Protein AF-A0A819WIB2-F1 (afdb_monomer_lite)

Radius of gyration: 19.97 Å; chains: 1; bounding box: 50×48×49 Å

Organism: NCBI:txid433720

pLDDT: mean 74.72, std 15.32, range [33.28, 95.62]

Sequence (131 aa):
DIHSPNDLWHVLKESRDVGSVTSIDRFDLESFTAHMLNMDNNGQFRQKLLRAGYFMSNQQWDMFEAGSVDPCHRLLMLKFVHLLDDAGYSVEKMSGTKTSVHIGQFSTDHAIATSRMRSEHRSRFHGSNTL

InterPro domains:
  IPR014030 Beta-ketoacyl synthase-like, N-terminal domain [PF00109] (4-116)
  IPR016039 Thiolase-like [G3DSA:3.40.47.10] (1-131)
  IPR016039 Thiolase-like [SSF53901] (4-114)

Secondary structure (DSSP, 8-state):
---SHHHHHHHHHTT----EEPPTTT--HHHHHHHHHHH-TTS--------EE----------TTTTTS-HHHHHHHHHHHHHHHHTT--HHHHTTS-----------HHHHHHHHS-HHHHGGGS-----

Structure (mmCIF, N/CA/C/O backbone):
data_AF-A0A819WIB2-F1
#
_entry.id   AF-A0A819WIB2-F1
#
loop_
_atom_site.group_PDB
_atom_site.id
_atom_site.type_symbol
_atom_site.label_atom_id
_atom_site.label_alt_id
_atom_site.label_comp_id
_atom_site.label_asym_id
_atom_site.label_entity_id
_atom_site.label_seq_id
_atom_site.pdbx_PDB_ins_code
_atom_site.Cartn_x
_atom_site.Cartn_y
_atom_site.Cartn_z
_atom_site.occupancy
_atom_site.B_iso_or_equiv
_atom_site.auth_seq_id
_atom_site.auth_comp_id
_atom_site.auth_asym_id
_atom_site.auth_atom_id
_atom_site.pdbx_PDB_model_num
ATOM 1 N N . ASP A 1 1 ? -2.217 -14.260 -8.632 1.00 67.94 1 ASP A N 1
ATOM 2 C CA . ASP A 1 1 ? -2.695 -13.111 -7.847 1.00 67.94 1 ASP A CA 1
ATOM 3 C C . ASP A 1 1 ? -2.902 -13.468 -6.393 1.00 67.94 1 ASP A C 1
ATOM 5 O O . ASP A 1 1 ? -3.107 -14.633 -6.076 1.00 67.94 1 ASP A O 1
ATOM 9 N N . ILE A 1 2 ? -2.764 -12.466 -5.528 1.00 80.62 2 ILE A N 1
ATOM 10 C CA . ILE A 1 2 ? -2.889 -12.562 -4.071 1.00 80.62 2 ILE A CA 1
ATOM 11 C C . ILE A 1 2 ? -4.078 -11.684 -3.683 1.00 80.62 2 ILE A C 1
ATOM 13 O O . ILE A 1 2 ? -4.029 -10.470 -3.896 1.00 80.62 2 ILE A O 1
ATOM 17 N N . HIS A 1 3 ? -5.135 -12.273 -3.123 1.00 81.62 3 HIS A N 1
ATOM 18 C CA . HIS A 1 3 ? -6.353 -11.535 -2.769 1.00 81.62 3 HIS A CA 1
ATOM 19 C C . HIS A 1 3 ? -6.616 -11.497 -1.260 1.00 81.62 3 HIS A C 1
ATOM 21 O O . HIS A 1 3 ? -7.338 -10.617 -0.791 1.00 81.62 3 HIS A O 1
ATOM 27 N N . SER A 1 4 ? -5.978 -12.380 -0.491 1.00 84.56 4 SER A N 1
ATOM 28 C CA . SER A 1 4 ? -6.110 -12.468 0.963 1.00 84.56 4 SER A CA 1
ATOM 29 C C . SER A 1 4 ? -4.755 -12.611 1.680 1.00 84.56 4 SER A C 1
ATOM 31 O O . SER A 1 4 ? -3.755 -12.986 1.057 1.00 84.56 4 SER A O 1
ATOM 33 N N . PRO A 1 5 ? -4.697 -12.358 3.004 1.00 87.25 5 PRO A N 1
ATOM 34 C CA . PRO A 1 5 ? -3.513 -12.658 3.815 1.00 87.25 5 PRO A CA 1
ATOM 35 C C . PRO A 1 5 ? -3.100 -14.136 3.760 1.00 87.25 5 PRO A C 1
ATOM 37 O O . PRO A 1 5 ? -1.912 -14.447 3.819 1.00 87.25 5 PRO A O 1
ATOM 40 N N . ASN A 1 6 ? -4.064 -15.048 3.600 1.00 89.81 6 ASN A N 1
ATOM 41 C CA . ASN A 1 6 ? -3.777 -16.473 3.489 1.00 89.81 6 ASN A CA 1
ATOM 42 C C . ASN A 1 6 ? -3.092 -16.813 2.153 1.00 89.81 6 ASN A C 1
ATOM 44 O O . ASN A 1 6 ? -2.113 -17.555 2.137 1.00 89.81 6 ASN A O 1
ATOM 48 N N . ASP A 1 7 ? -3.527 -16.209 1.043 1.00 89.50 7 ASP A N 1
ATOM 49 C CA . ASP A 1 7 ? -2.855 -16.371 -0.257 1.00 89.50 7 ASP A CA 1
ATOM 50 C C . ASP A 1 7 ? -1.413 -15.858 -0.202 1.00 89.50 7 ASP A C 1
ATOM 52 O O . ASP A 1 7 ? -0.499 -16.489 -0.736 1.00 89.50 7 ASP A O 1
ATOM 56 N N . LEU A 1 8 ? -1.199 -14.732 0.490 1.00 89.00 8 LEU A N 1
ATOM 57 C CA . LEU A 1 8 ? 0.136 -14.186 0.718 1.00 89.00 8 LEU A CA 1
ATOM 58 C C . LEU A 1 8 ? 1.002 -15.183 1.495 1.00 89.00 8 LEU A C 1
ATOM 60 O O . LEU A 1 8 ? 2.145 -15.425 1.116 1.00 89.00 8 LEU A O 1
ATOM 64 N N . TRP A 1 9 ? 0.455 -15.797 2.546 1.00 92.88 9 TRP A N 1
ATOM 65 C CA . TRP A 1 9 ? 1.162 -16.809 3.327 1.00 92.88 9 TRP A CA 1
ATOM 66 C C . TRP A 1 9 ? 1.577 -18.018 2.483 1.00 92.88 9 TRP A C 1
ATOM 68 O O . TRP A 1 9 ? 2.714 -18.480 2.590 1.00 92.88 9 TRP A O 1
ATOM 78 N N . HIS A 1 10 ? 0.702 -18.499 1.599 1.00 93.12 10 HIS A N 1
ATOM 79 C CA . HIS A 1 10 ? 1.031 -19.586 0.677 1.00 93.12 10 HIS A CA 1
ATOM 80 C C . HIS A 1 10 ? 2.171 -19.211 -0.276 1.00 93.12 10 HIS A C 1
ATOM 82 O O . HIS A 1 10 ? 3.124 -19.977 -0.412 1.00 93.12 10 HIS A O 1
ATOM 88 N N . VAL A 1 11 ? 2.133 -18.013 -0.868 1.00 92.31 11 VAL A N 1
ATOM 89 C CA . VAL A 1 11 ? 3.200 -17.520 -1.759 1.00 92.31 11 VAL A CA 1
ATOM 90 C C . VAL A 1 11 ? 4.539 -17.408 -1.028 1.00 92.31 11 VAL A C 1
ATOM 92 O O . VAL A 1 11 ? 5.561 -17.839 -1.563 1.00 92.31 11 VAL A O 1
ATOM 95 N N . LEU A 1 12 ? 4.537 -16.880 0.200 1.00 92.56 12 LEU A N 1
ATOM 96 C CA . LEU A 1 12 ? 5.741 -16.759 1.026 1.00 92.56 12 LEU A CA 1
ATOM 97 C C . LEU A 1 12 ? 6.312 -18.130 1.394 1.00 92.56 12 LEU A C 1
ATOM 99 O O . LEU A 1 12 ? 7.512 -18.359 1.248 1.00 92.56 12 LEU A O 1
ATOM 103 N N . LYS A 1 13 ? 5.454 -19.060 1.823 1.00 95.62 13 LYS A N 1
ATOM 104 C CA . LYS A 1 13 ? 5.851 -20.427 2.176 1.00 95.62 13 LYS A CA 1
ATOM 105 C C . LYS A 1 13 ? 6.464 -21.170 0.986 1.00 95.62 13 LYS A C 1
ATOM 107 O O . LYS A 1 13 ? 7.420 -21.917 1.160 1.00 95.62 13 LYS A O 1
ATOM 112 N N . GLU A 1 14 ? 5.922 -20.962 -0.209 1.00 94.88 14 GLU A N 1
ATOM 113 C CA . GLU A 1 14 ? 6.392 -21.579 -1.454 1.00 94.88 14 GLU A CA 1
ATOM 114 C C . GLU A 1 14 ? 7.560 -20.818 -2.105 1.00 94.88 14 GLU A C 1
ATOM 116 O O . GLU A 1 14 ? 8.099 -21.285 -3.105 1.00 94.88 14 GLU A O 1
ATOM 121 N N . SER A 1 15 ? 7.970 -19.665 -1.554 1.00 92.50 15 SER A N 1
ATOM 122 C CA . SER A 1 15 ? 9.016 -18.788 -2.115 1.00 92.50 15 SER A CA 1
ATOM 123 C C . SER A 1 15 ? 8.793 -18.443 -3.594 1.00 92.50 15 SER A C 1
ATOM 125 O O . SER A 1 15 ? 9.733 -18.383 -4.388 1.00 92.50 15 SER A O 1
ATOM 127 N N . ARG A 1 16 ? 7.532 -18.241 -3.987 1.00 89.38 16 ARG A N 1
ATOM 128 C CA . ARG A 1 16 ? 7.165 -17.958 -5.378 1.00 89.38 16 ARG A CA 1
ATOM 129 C C . ARG A 1 16 ? 7.372 -16.487 -5.719 1.00 89.38 16 ARG A C 1
ATOM 131 O O . ARG A 1 16 ? 6.856 -15.612 -5.028 1.00 89.38 16 ARG A O 1
ATOM 138 N N . ASP A 1 17 ? 8.053 -16.232 -6.834 1.00 87.62 17 ASP A N 1
ATOM 139 C CA . ASP A 1 17 ? 8.100 -14.904 -7.444 1.00 87.62 17 ASP A CA 1
ATOM 140 C C . ASP A 1 17 ? 6.750 -14.602 -8.116 1.00 87.62 17 ASP A C 1
ATOM 142 O O . ASP A 1 17 ? 6.254 -15.383 -8.932 1.00 87.62 17 ASP A O 1
ATOM 146 N N . VAL A 1 18 ? 6.136 -13.485 -7.726 1.00 86.06 18 VAL A N 1
ATOM 147 C CA . VAL A 1 18 ? 4.863 -12.990 -8.279 1.00 86.06 18 VAL A CA 1
ATOM 148 C C . VAL A 1 18 ? 5.041 -11.678 -9.050 1.00 86.06 18 VAL A C 1
ATOM 150 O O . VAL A 1 18 ? 4.060 -11.011 -9.377 1.00 86.06 18 VAL A O 1
ATOM 153 N N . GLY A 1 19 ? 6.286 -11.295 -9.337 1.00 82.50 19 GLY A N 1
ATOM 154 C CA . GLY A 1 19 ? 6.618 -10.158 -10.177 1.00 82.50 19 GLY A CA 1
ATOM 155 C C . GLY A 1 19 ? 6.108 -10.358 -11.601 1.00 82.50 19 GLY A C 1
ATOM 156 O O . GLY A 1 19 ? 6.161 -11.450 -12.165 1.00 82.50 19 GLY A O 1
ATOM 157 N N . SER A 1 20 ? 5.611 -9.280 -12.199 1.00 80.12 20 SER A N 1
ATOM 158 C CA . SER A 1 20 ? 5.144 -9.280 -13.584 1.00 80.12 20 SER A CA 1
ATOM 159 C C . SER A 1 20 ? 5.731 -8.101 -14.346 1.00 80.12 20 SER A C 1
ATOM 161 O O . SER A 1 20 ? 6.186 -7.113 -13.763 1.00 80.12 20 SER A O 1
ATOM 163 N N . VAL A 1 21 ? 5.756 -8.219 -15.672 1.00 79.50 21 VAL A N 1
ATOM 164 C CA . VAL A 1 21 ? 6.121 -7.098 -16.539 1.00 79.50 21 VAL A CA 1
ATOM 165 C C . VAL A 1 21 ? 5.029 -6.038 -16.444 1.00 79.50 21 VAL A C 1
ATOM 167 O O . VAL A 1 21 ? 3.842 -6.359 -16.387 1.00 79.50 21 VAL A O 1
ATOM 170 N N . THR A 1 22 ? 5.430 -4.769 -16.430 1.00 76.38 22 THR A N 1
ATOM 171 C CA . THR A 1 22 ? 4.490 -3.648 -16.440 1.00 76.38 22 THR A CA 1
ATOM 172 C C . THR A 1 22 ? 3.572 -3.742 -17.655 1.00 76.38 22 THR A C 1
ATOM 174 O O . THR A 1 22 ? 4.040 -3.772 -18.791 1.00 76.38 22 THR A O 1
ATOM 177 N N . SER A 1 23 ? 2.261 -3.790 -17.415 1.00 77.06 23 SER A N 1
ATOM 178 C CA . SER A 1 23 ? 1.273 -3.812 -18.494 1.00 77.06 23 SER A CA 1
ATOM 179 C C . SER A 1 23 ? 1.301 -2.506 -19.290 1.00 77.06 23 SER A C 1
ATOM 181 O O . SER A 1 23 ? 1.350 -1.422 -18.702 1.00 77.06 23 SER A O 1
ATOM 183 N N . ILE A 1 24 ? 1.175 -2.619 -20.615 1.00 78.50 24 ILE A N 1
ATOM 184 C CA . ILE A 1 24 ? 1.079 -1.490 -21.552 1.00 78.50 24 ILE A CA 1
ATOM 185 C C . ILE A 1 24 ? -0.085 -0.544 -21.219 1.00 78.50 24 ILE A C 1
ATOM 187 O O . ILE A 1 24 ? 0.034 0.664 -21.386 1.00 78.50 24 ILE A O 1
ATOM 191 N N . ASP A 1 25 ? -1.179 -1.086 -20.671 1.00 78.94 25 ASP A N 1
ATOM 192 C CA . ASP A 1 25 ? -2.350 -0.323 -20.213 1.00 78.94 25 ASP A CA 1
ATOM 193 C C . ASP A 1 25 ? -2.019 0.611 -19.035 1.00 78.94 25 ASP A C 1
ATOM 195 O O . ASP A 1 25 ? -2.631 1.661 -18.858 1.00 78.94 25 ASP A O 1
ATOM 199 N N . ARG A 1 26 ? -1.016 0.246 -18.227 1.00 74.69 26 ARG A N 1
ATOM 200 C CA . ARG A 1 26 ? -0.580 1.025 -17.063 1.00 74.69 26 ARG A CA 1
ATOM 201 C C . ARG A 1 26 ? 0.520 2.004 -17.433 1.00 74.69 26 ARG A C 1
ATOM 203 O O . ARG A 1 26 ? 0.447 3.173 -17.063 1.00 74.69 26 ARG A O 1
ATOM 210 N N . PHE A 1 27 ? 1.560 1.515 -18.101 1.00 77.50 27 PHE A N 1
ATOM 211 C CA . PHE A 1 27 ? 2.694 2.326 -18.517 1.00 77.50 27 PHE A CA 1
ATOM 212 C C . PHE A 1 27 ? 3.463 1.640 -19.643 1.00 77.50 27 PHE A C 1
ATOM 214 O O . PHE A 1 27 ? 3.995 0.542 -19.459 1.00 77.50 27 PHE A O 1
ATOM 221 N N . ASP A 1 28 ? 3.573 2.320 -20.784 1.00 83.56 28 ASP A N 1
ATOM 222 C CA . ASP A 1 28 ? 4.409 1.875 -21.895 1.00 83.56 28 ASP A CA 1
ATOM 223 C C . ASP A 1 28 ? 5.890 2.080 -21.580 1.00 83.56 28 ASP A C 1
ATOM 225 O O . ASP A 1 28 ? 6.504 3.111 -21.879 1.00 83.56 28 ASP A O 1
ATOM 229 N N . LEU A 1 29 ? 6.466 1.064 -20.942 1.00 79.38 29 LEU A N 1
ATOM 230 C CA . LEU A 1 29 ? 7.866 1.079 -20.571 1.00 79.38 29 LEU A CA 1
ATOM 231 C C . LEU A 1 29 ? 8.780 1.079 -21.799 1.00 79.38 29 LEU A C 1
ATOM 233 O O . LEU A 1 29 ? 9.848 1.685 -21.742 1.00 79.38 29 LEU A O 1
ATOM 237 N N . GLU A 1 30 ? 8.396 0.423 -22.893 1.00 80.94 30 GLU A N 1
ATOM 238 C CA . GLU A 1 30 ? 9.239 0.304 -24.084 1.00 80.94 30 GLU A CA 1
ATOM 239 C C . GLU A 1 30 ? 9.351 1.648 -24.804 1.00 80.94 30 GLU A C 1
ATOM 241 O O . GLU A 1 30 ? 10.467 2.130 -25.024 1.00 80.94 30 GLU A O 1
ATOM 246 N N . SER A 1 31 ? 8.221 2.318 -25.054 1.00 83.44 31 SER A N 1
ATOM 247 C CA . SER A 1 31 ? 8.222 3.663 -25.637 1.00 83.44 31 SER A CA 1
ATOM 248 C C . SER A 1 31 ? 8.928 4.670 -24.731 1.00 83.44 31 SER A C 1
ATOM 250 O O . SER A 1 31 ? 9.680 5.515 -25.222 1.00 83.44 31 SER A O 1
ATOM 252 N N . PHE A 1 32 ? 8.726 4.597 -23.411 1.00 81.06 32 PHE A N 1
ATOM 253 C CA . PHE A 1 32 ? 9.432 5.471 -22.475 1.00 81.06 32 PHE A CA 1
ATOM 254 C C . PHE A 1 32 ? 10.947 5.241 -22.525 1.00 81.06 32 PHE A C 1
ATOM 256 O O . PHE A 1 32 ? 11.716 6.199 -22.606 1.00 81.06 32 PHE A O 1
ATOM 263 N N . THR A 1 33 ? 11.376 3.976 -22.540 1.00 77.31 33 THR A N 1
ATOM 264 C CA . THR A 1 33 ? 12.793 3.600 -22.642 1.00 77.31 33 THR A CA 1
ATOM 265 C C . THR A 1 33 ? 13.407 4.140 -23.928 1.00 77.31 33 THR A C 1
ATOM 267 O O . THR A 1 33 ? 14.450 4.789 -23.880 1.00 77.31 33 THR A O 1
ATOM 270 N N . ALA A 1 34 ? 12.761 3.908 -25.073 1.00 81.69 34 ALA A N 1
ATOM 271 C CA . ALA A 1 34 ? 13.244 4.364 -26.372 1.00 81.69 34 ALA A CA 1
ATOM 272 C C . ALA A 1 34 ? 13.359 5.895 -26.429 1.00 81.69 34 ALA A C 1
ATOM 274 O O . ALA A 1 34 ? 14.363 6.426 -26.902 1.00 81.69 34 ALA A O 1
ATOM 275 N N . HIS A 1 35 ? 12.368 6.611 -25.890 1.00 82.12 35 HIS A N 1
ATOM 276 C CA . HIS A 1 35 ? 12.403 8.068 -25.804 1.00 82.12 35 HIS A CA 1
ATOM 277 C C . HIS A 1 35 ? 13.564 8.567 -24.932 1.00 82.12 35 HIS A C 1
ATOM 279 O O . HIS A 1 35 ? 14.313 9.439 -25.365 1.00 82.12 35 HIS A O 1
ATOM 285 N N . MET A 1 36 ? 13.761 7.988 -23.744 1.00 76.69 36 M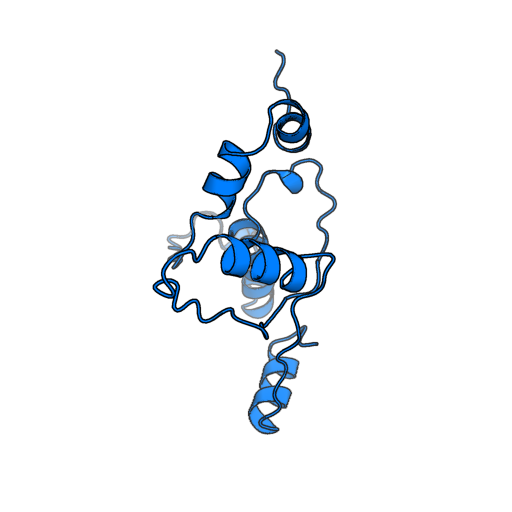ET A N 1
ATOM 286 C CA . MET A 1 36 ? 14.853 8.366 -22.839 1.00 76.69 36 MET A CA 1
ATOM 287 C C . MET A 1 36 ? 16.236 8.075 -23.434 1.00 76.69 36 MET A C 1
ATOM 289 O O . MET A 1 36 ? 17.129 8.909 -23.313 1.00 76.69 36 MET A O 1
ATOM 293 N N . LEU A 1 37 ? 16.412 6.939 -24.118 1.00 76.19 37 LEU A N 1
ATOM 294 C CA . LEU A 1 37 ? 17.667 6.596 -24.799 1.00 76.19 37 LEU A CA 1
ATOM 295 C C . LEU A 1 37 ? 18.006 7.592 -25.913 1.00 76.19 37 LEU A C 1
ATOM 297 O O . LEU A 1 37 ? 19.155 8.000 -26.038 1.00 76.19 37 LEU A O 1
ATOM 301 N N . ASN A 1 38 ? 17.007 8.038 -26.677 1.00 77.25 38 ASN A N 1
ATOM 302 C CA . ASN A 1 38 ? 17.198 9.055 -27.714 1.00 77.25 38 ASN A CA 1
ATOM 303 C C . ASN A 1 38 ?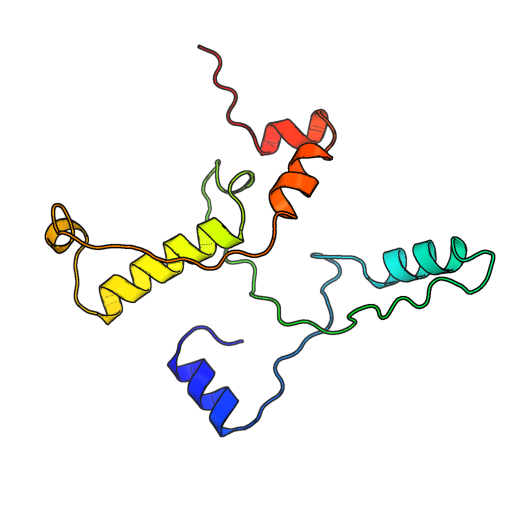 17.544 10.442 -27.145 1.00 77.25 38 ASN A C 1
ATOM 305 O O . ASN A 1 38 ? 18.078 11.279 -27.868 1.00 77.25 38 ASN A O 1
ATOM 309 N N . MET A 1 39 ? 17.232 10.703 -25.873 1.00 72.81 39 MET A N 1
ATOM 310 C CA . MET A 1 39 ? 17.584 11.949 -25.184 1.00 72.81 39 MET A CA 1
ATOM 311 C C . MET A 1 39 ? 18.966 11.897 -24.512 1.00 72.81 39 MET A C 1
ATOM 313 O O . MET A 1 39 ? 19.463 12.933 -24.063 1.00 72.81 39 MET A O 1
ATOM 317 N N . ASP A 1 40 ? 19.606 10.725 -24.442 1.00 72.50 40 ASP A N 1
ATOM 318 C CA . ASP A 1 40 ? 20.919 10.552 -23.818 1.00 72.50 40 ASP A CA 1
ATOM 319 C C . ASP A 1 40 ? 22.067 10.872 -24.786 1.00 72.50 40 ASP A C 1
ATOM 321 O O . ASP A 1 40 ? 22.859 10.014 -25.173 1.00 72.50 40 ASP A O 1
ATOM 325 N N . ASN A 1 41 ? 22.182 12.147 -25.160 1.00 66.19 41 ASN A N 1
ATOM 326 C CA . ASN A 1 41 ? 23.189 12.621 -26.117 1.00 66.19 41 ASN A CA 1
ATOM 327 C C . ASN A 1 41 ? 24.648 12.359 -25.686 1.00 66.19 41 ASN A C 1
ATOM 329 O O . ASN A 1 41 ? 25.538 12.379 -26.531 1.00 66.19 41 ASN A O 1
ATOM 333 N N . ASN A 1 42 ? 24.902 12.124 -24.391 1.00 67.81 42 ASN A N 1
ATOM 334 C CA . ASN A 1 42 ? 26.250 12.031 -23.819 1.00 67.81 42 ASN A CA 1
ATOM 335 C C . ASN A 1 42 ? 26.512 10.719 -23.046 1.00 67.81 42 ASN A C 1
ATOM 337 O O . ASN A 1 42 ? 27.534 10.622 -22.366 1.00 67.81 42 ASN A O 1
ATOM 341 N N . GLY A 1 43 ? 25.608 9.732 -23.094 1.00 62.06 43 GLY A N 1
ATOM 342 C CA . GLY A 1 43 ? 25.757 8.462 -22.364 1.00 62.06 43 GLY A CA 1
ATOM 343 C C . GLY A 1 43 ? 25.736 8.599 -20.832 1.00 62.06 43 GLY A C 1
ATOM 344 O O . GLY A 1 43 ? 26.247 7.731 -20.117 1.00 62.06 43 GLY A O 1
ATOM 345 N N . GLN A 1 44 ? 25.226 9.720 -20.313 1.00 59.00 44 GLN A N 1
ATOM 346 C CA . GLN A 1 44 ? 25.226 10.035 -18.880 1.00 59.00 44 GLN A CA 1
ATOM 347 C C . GLN A 1 44 ? 23.962 9.527 -18.179 1.00 59.00 44 GLN A C 1
ATOM 349 O O . GLN A 1 44 ? 23.970 9.355 -16.955 1.00 59.00 44 GLN A O 1
ATOM 354 N N . PHE A 1 45 ? 22.890 9.232 -18.918 1.00 58.56 45 PHE A N 1
ATOM 355 C CA . PHE A 1 45 ? 21.679 8.657 -18.344 1.00 58.56 45 PHE A CA 1
ATOM 356 C C . PHE A 1 45 ? 21.846 7.155 -18.095 1.00 58.56 45 PHE A C 1
ATOM 358 O O . PHE A 1 45 ? 21.379 6.293 -18.833 1.00 58.56 45 PHE A O 1
ATOM 365 N N . ARG A 1 46 ? 22.439 6.816 -16.948 1.00 53.97 46 ARG A N 1
ATOM 366 C CA . ARG A 1 46 ? 22.391 5.456 -16.389 1.00 53.97 46 ARG A CA 1
ATOM 367 C C . ARG A 1 46 ? 21.025 5.178 -15.757 1.00 53.97 46 ARG A C 1
ATOM 369 O O . ARG A 1 46 ? 20.917 5.056 -14.538 1.00 53.97 46 ARG A O 1
ATOM 376 N N . GLN A 1 47 ? 19.965 5.097 -16.556 1.00 55.91 47 GLN A N 1
ATOM 377 C CA . GLN A 1 47 ? 18.645 4.750 -16.026 1.00 55.91 47 GLN A CA 1
ATOM 378 C C . GLN A 1 47 ? 18.512 3.232 -15.850 1.00 55.91 47 GLN A C 1
ATOM 380 O O . GLN A 1 47 ? 18.462 2.469 -16.812 1.00 55.91 47 GLN A O 1
ATOM 385 N N . LYS A 1 48 ? 18.417 2.783 -14.592 1.00 54.50 48 LYS A N 1
ATOM 386 C CA . LYS A 1 48 ? 17.874 1.459 -14.270 1.00 54.50 48 LYS A CA 1
ATOM 387 C C . LYS A 1 48 ? 16.356 1.549 -14.347 1.00 54.50 48 LYS A C 1
ATOM 389 O O . LYS A 1 48 ? 15.710 1.989 -13.402 1.00 54.50 48 LYS A O 1
ATOM 394 N N . LEU A 1 49 ? 15.800 1.155 -15.484 1.00 57.91 49 LEU A N 1
ATOM 395 C CA . LEU A 1 49 ? 14.356 1.056 -15.646 1.00 57.91 49 LEU A CA 1
ATOM 396 C C . LEU A 1 49 ? 13.867 -0.229 -14.983 1.00 57.91 49 LEU A C 1
ATOM 398 O O . LEU A 1 49 ? 14.381 -1.318 -15.256 1.00 57.91 49 LEU A O 1
ATOM 402 N N . LEU A 1 50 ? 12.891 -0.092 -14.088 1.00 59.41 50 LEU A N 1
ATOM 403 C CA . LEU A 1 50 ? 12.239 -1.228 -13.453 1.00 59.41 50 LEU A CA 1
ATOM 404 C C . LEU A 1 50 ? 11.400 -1.946 -14.524 1.00 59.41 50 LEU A C 1
ATOM 406 O O . LEU A 1 50 ? 10.345 -1.459 -14.919 1.00 59.41 50 LEU A O 1
ATOM 410 N N . ARG A 1 51 ? 11.906 -3.069 -15.049 1.00 62.12 51 ARG A N 1
ATOM 411 C CA . ARG A 1 51 ? 11.218 -3.869 -16.086 1.00 62.12 51 ARG A CA 1
ATOM 412 C C . ARG A 1 51 ? 10.152 -4.807 -15.532 1.00 62.12 51 ARG A C 1
ATOM 414 O O . ARG A 1 51 ? 9.286 -5.254 -16.275 1.00 62.12 51 ARG A O 1
ATOM 421 N N . ALA A 1 52 ? 10.233 -5.095 -14.241 1.00 62.47 52 ALA A N 1
ATOM 422 C CA . ALA A 1 52 ? 9.292 -5.932 -13.526 1.00 62.47 52 ALA A CA 1
ATOM 423 C C . ALA A 1 52 ? 8.840 -5.201 -12.266 1.00 62.47 52 ALA A C 1
ATOM 425 O O . ALA A 1 52 ? 9.639 -4.532 -11.607 1.00 62.47 52 ALA A O 1
ATOM 426 N N . GLY A 1 53 ? 7.560 -5.330 -11.949 1.00 65.88 53 GLY A N 1
ATOM 427 C CA . GLY A 1 53 ? 6.944 -4.721 -10.787 1.00 65.88 53 GLY A CA 1
ATOM 428 C C . GLY A 1 53 ? 5.828 -5.594 -10.235 1.00 65.88 53 GLY A C 1
ATOM 429 O O . GLY A 1 53 ? 5.342 -6.529 -10.876 1.00 65.88 53 GLY A O 1
ATOM 430 N N . TYR A 1 54 ? 5.434 -5.275 -9.011 1.00 69.44 54 TYR A N 1
ATOM 431 C CA . TYR A 1 54 ? 4.283 -5.883 -8.368 1.00 69.44 54 TYR A CA 1
ATOM 432 C C . TYR A 1 54 ? 3.105 -4.947 -8.561 1.00 69.44 54 TYR A C 1
ATOM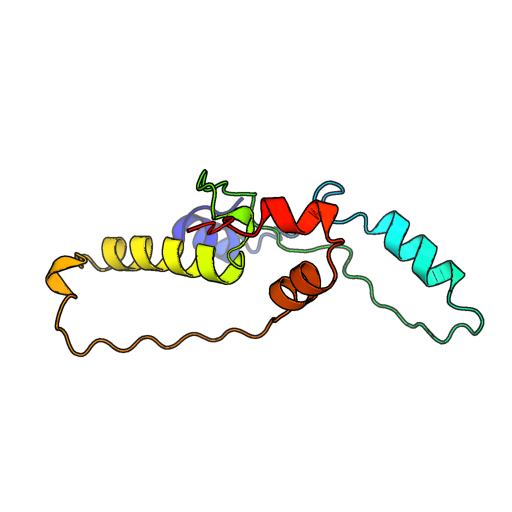 434 O O . TYR A 1 54 ? 3.081 -3.839 -8.023 1.00 69.44 54 TYR A O 1
ATOM 442 N N . PHE A 1 55 ? 2.144 -5.382 -9.364 1.00 67.25 55 PHE A N 1
ATOM 443 C CA . PHE A 1 55 ? 0.970 -4.591 -9.682 1.00 67.25 55 PHE A CA 1
ATOM 444 C C . PHE A 1 55 ? -0.247 -5.258 -9.068 1.00 67.25 55 PHE A C 1
ATOM 446 O O . PHE A 1 55 ? -0.504 -6.439 -9.284 1.00 67.25 55 PHE A O 1
ATOM 453 N N . MET A 1 56 ? -1.009 -4.485 -8.302 1.00 61.53 56 MET A N 1
ATOM 454 C CA . MET A 1 56 ? -2.357 -4.898 -7.951 1.00 61.53 56 MET A CA 1
ATOM 455 C C . MET A 1 56 ? -3.242 -4.755 -9.186 1.00 61.53 56 MET A C 1
ATOM 457 O O . MET A 1 56 ? -3.127 -3.764 -9.922 1.00 61.53 56 MET A O 1
ATOM 461 N N . SER A 1 57 ? -4.118 -5.737 -9.398 1.00 58.06 57 SER A N 1
ATOM 462 C CA . SER A 1 57 ? -5.169 -5.630 -10.401 1.00 58.06 57 SER A CA 1
ATOM 463 C C . SER A 1 57 ? -6.032 -4.403 -10.107 1.00 58.06 57 SER A C 1
ATOM 465 O O . SER A 1 57 ? -6.177 -3.977 -8.956 1.00 58.06 57 SER A O 1
ATOM 467 N N . ASN A 1 58 ? -6.559 -3.792 -11.165 1.00 55.16 58 ASN A N 1
ATOM 468 C CA . ASN A 1 58 ? -7.369 -2.587 -11.067 1.00 55.16 58 ASN A CA 1
ATOM 469 C C . ASN A 1 58 ? -8.706 -2.947 -10.393 1.00 55.16 58 ASN A C 1
ATOM 471 O O . ASN A 1 58 ? -9.694 -3.213 -11.072 1.00 55.16 58 ASN A O 1
ATOM 475 N N . GLN A 1 59 ? -8.751 -2.990 -9.059 1.00 52.47 59 GLN A N 1
ATOM 476 C CA . GLN A 1 59 ? -10.012 -3.043 -8.329 1.00 52.47 59 GLN A CA 1
ATOM 477 C C . GLN A 1 59 ? -10.715 -1.700 -8.541 1.00 52.47 59 GLN A C 1
ATOM 479 O O . GLN A 1 59 ? -10.401 -0.692 -7.906 1.00 52.47 59 GLN A O 1
ATOM 484 N N . GLN A 1 60 ? -11.616 -1.679 -9.519 1.00 49.53 60 GLN A N 1
ATOM 485 C CA . GLN A 1 60 ? -12.447 -0.530 -9.835 1.00 49.53 60 GLN A CA 1
ATOM 486 C C . GLN A 1 60 ? -13.449 -0.328 -8.703 1.00 49.53 60 GLN A C 1
ATOM 488 O O . GLN A 1 60 ? -14.281 -1.187 -8.422 1.00 49.53 60 GLN A O 1
ATOM 493 N N . TRP A 1 61 ? -13.344 0.816 -8.038 1.00 49.78 61 TRP A N 1
ATOM 494 C CA . TRP A 1 61 ? -14.455 1.365 -7.279 1.00 49.78 61 TRP A CA 1
ATOM 495 C C . TRP A 1 61 ? -15.207 2.283 -8.223 1.00 49.78 61 TRP A C 1
ATOM 497 O O . TRP A 1 61 ? -14.640 3.261 -8.713 1.00 49.78 61 TRP A O 1
ATOM 507 N N . ASP A 1 62 ? -16.460 1.937 -8.487 1.00 48.19 62 ASP A N 1
AT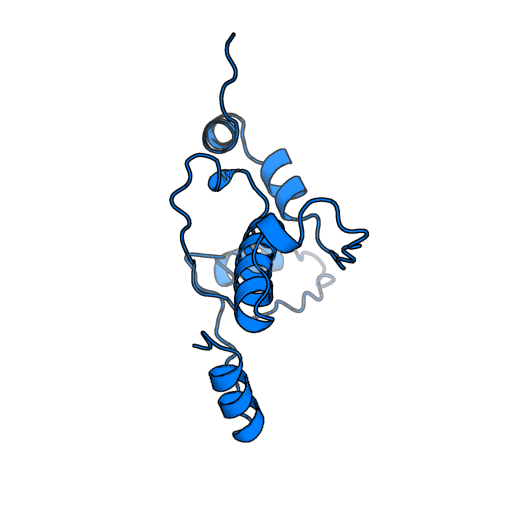OM 508 C CA . ASP A 1 62 ? -17.355 2.702 -9.345 1.00 48.19 62 ASP A CA 1
ATOM 509 C C . ASP A 1 62 ? -17.929 3.880 -8.544 1.00 48.19 62 ASP A C 1
ATOM 511 O O . ASP A 1 62 ? -19.089 3.920 -8.145 1.00 48.19 62 ASP A O 1
ATOM 515 N N . MET A 1 63 ? -17.051 4.815 -8.186 1.00 50.44 63 MET A N 1
ATOM 516 C CA . MET A 1 63 ? -17.433 6.089 -7.591 1.00 50.44 63 MET A CA 1
ATOM 517 C C . MET A 1 63 ? -17.036 7.175 -8.583 1.00 50.44 63 MET A C 1
ATOM 519 O O . MET A 1 63 ? -15.883 7.233 -9.002 1.00 50.44 63 MET A O 1
ATOM 523 N N . PHE A 1 64 ? -17.955 8.068 -8.940 1.00 50.78 64 PHE A N 1
ATOM 524 C CA . PHE A 1 64 ? -17.664 9.168 -9.870 1.00 50.78 64 PHE A CA 1
ATOM 525 C C . PHE A 1 64 ? -16.483 10.052 -9.411 1.00 50.78 64 PHE A C 1
ATOM 527 O O . PHE A 1 64 ? -15.758 10.594 -10.239 1.00 50.78 64 PHE A O 1
ATOM 534 N N . GLU A 1 65 ? -16.219 10.127 -8.102 1.00 58.03 65 GLU A N 1
ATOM 535 C CA . GLU A 1 65 ? -15.066 10.832 -7.518 1.00 58.03 65 GLU A CA 1
ATOM 536 C C . GLU A 1 65 ? -13.804 9.956 -7.371 1.00 58.03 65 GLU A C 1
ATOM 538 O O . GLU A 1 65 ? -12.722 10.454 -7.072 1.00 58.03 65 GLU A O 1
ATOM 543 N N . ALA A 1 66 ? -13.872 8.646 -7.631 1.00 56.66 66 ALA A N 1
ATOM 544 C CA . ALA A 1 66 ? -12.710 7.753 -7.563 1.00 56.66 66 ALA A CA 1
ATOM 545 C C . ALA A 1 66 ? -11.675 8.017 -8.673 1.00 56.66 66 ALA A C 1
ATOM 547 O O . ALA A 1 66 ? -10.551 7.519 -8.616 1.00 56.66 66 ALA A O 1
ATOM 548 N N . GLY A 1 67 ? -11.985 8.826 -9.681 1.00 62.69 67 GLY A N 1
ATOM 549 C CA . GLY A 1 67 ? -10.942 9.298 -10.585 1.00 62.69 67 GLY A CA 1
ATOM 550 C C . GLY A 1 67 ? -9.928 10.203 -9.872 1.00 62.69 67 GLY A C 1
ATOM 551 O O . GLY A 1 67 ? -8.749 10.185 -10.207 1.00 62.69 67 GLY A O 1
ATOM 552 N N . SER A 1 68 ? -10.389 11.029 -8.929 1.00 66.88 68 SER A N 1
ATOM 553 C CA . SER A 1 68 ? -9.633 12.169 -8.396 1.00 66.88 68 SER A CA 1
ATOM 554 C C . SER A 1 68 ? -8.915 11.886 -7.085 1.00 66.88 68 SER A C 1
ATOM 556 O O . SER A 1 68 ? -7.960 12.579 -6.727 1.00 66.88 68 SER A O 1
ATOM 558 N N . VAL A 1 69 ? -9.371 10.864 -6.367 1.00 74.88 69 VAL A N 1
ATOM 559 C CA . VAL A 1 69 ? -8.760 10.420 -5.119 1.00 74.88 69 VAL A CA 1
ATOM 560 C C . VAL A 1 69 ? -7.519 9.590 -5.427 1.00 74.88 69 VAL A C 1
ATOM 562 O O . VAL A 1 69 ? -7.579 8.655 -6.226 1.00 74.88 69 VAL A O 1
ATOM 565 N N . ASP A 1 70 ? -6.421 9.902 -4.735 1.00 80.56 70 ASP A N 1
ATOM 566 C CA . ASP A 1 70 ? -5.167 9.151 -4.809 1.00 80.56 70 ASP A CA 1
ATOM 567 C C . ASP A 1 70 ? -5.422 7.635 -4.624 1.00 80.56 70 ASP A C 1
ATOM 569 O O . ASP A 1 70 ? -6.033 7.233 -3.622 1.00 80.56 70 ASP A O 1
ATOM 573 N N . PRO A 1 71 ? -4.967 6.777 -5.560 1.00 78.94 71 PRO A N 1
ATOM 574 C CA . PRO A 1 71 ? -5.092 5.327 -5.453 1.00 78.94 71 PRO A CA 1
ATOM 575 C C . PRO A 1 71 ? -4.594 4.755 -4.120 1.00 78.94 71 PRO A C 1
ATOM 577 O O . PRO A 1 71 ? -5.233 3.852 -3.574 1.00 78.94 71 PRO A O 1
ATOM 580 N N . CYS A 1 72 ? -3.502 5.292 -3.563 1.00 82.12 72 CYS A N 1
ATOM 581 C CA . CYS A 1 72 ? -2.967 4.858 -2.271 1.00 82.12 72 CYS A CA 1
ATOM 582 C C . CYS A 1 72 ? -3.961 5.131 -1.137 1.00 82.12 72 CYS A C 1
ATOM 584 O O . CYS A 1 72 ? -4.179 4.277 -0.278 1.00 82.12 72 CYS A O 1
ATOM 586 N N . HIS A 1 73 ? -4.622 6.289 -1.170 1.00 84.00 73 HIS A N 1
ATOM 587 C CA . HIS A 1 73 ? -5.621 6.662 -0.174 1.00 84.00 73 HIS A CA 1
ATOM 588 C C . HIS A 1 73 ? -6.879 5.785 -0.266 1.00 84.00 73 HIS A C 1
ATOM 590 O O . HIS A 1 73 ? -7.410 5.344 0.752 1.00 84.00 73 HIS A O 1
ATOM 596 N N . ARG A 1 74 ? -7.340 5.462 -1.481 1.00 83.69 74 ARG A N 1
ATOM 597 C CA . ARG A 1 74 ? -8.477 4.545 -1.671 1.00 83.69 74 ARG A CA 1
ATOM 598 C C . ARG A 1 74 ? -8.176 3.149 -1.145 1.00 83.69 74 ARG A C 1
ATOM 600 O O . ARG A 1 74 ? -8.993 2.566 -0.435 1.00 83.69 74 ARG A O 1
ATOM 607 N N . LEU A 1 75 ? -7.005 2.620 -1.493 1.00 82.94 75 LEU A N 1
ATOM 608 C CA . LEU A 1 75 ? -6.585 1.302 -1.040 1.00 82.94 75 LEU A CA 1
ATOM 609 C C . LEU A 1 75 ? -6.497 1.251 0.487 1.00 82.94 75 LEU A C 1
ATOM 611 O O . LEU A 1 75 ? -6.934 0.272 1.087 1.00 82.94 75 LEU A O 1
ATOM 615 N N . LEU A 1 76 ? -5.988 2.311 1.115 1.00 87.56 76 LEU A N 1
ATOM 616 C CA . LEU A 1 76 ? -5.957 2.428 2.567 1.00 87.56 76 LEU A CA 1
ATOM 617 C C . LEU A 1 76 ? -7.363 2.317 3.173 1.00 87.56 76 LEU A C 1
ATOM 619 O O . LEU A 1 76 ? -7.548 1.538 4.104 1.00 87.56 76 LEU A O 1
ATOM 623 N N . MET A 1 77 ? -8.351 3.039 2.638 1.00 86.44 77 MET A N 1
ATOM 624 C CA . MET A 1 77 ? -9.732 2.975 3.137 1.00 86.44 77 MET A CA 1
ATOM 625 C C . MET A 1 77 ? -10.343 1.579 2.971 1.00 86.44 77 MET A C 1
ATOM 627 O O . MET A 1 77 ? -10.933 1.057 3.914 1.00 86.44 77 MET A O 1
ATOM 631 N N . LEU A 1 78 ? -10.136 0.928 1.819 1.00 84.25 78 LEU A N 1
ATOM 632 C CA . LEU A 1 78 ? -10.564 -0.461 1.602 1.00 84.25 78 LEU A CA 1
ATOM 633 C C . LEU A 1 78 ? -9.965 -1.404 2.652 1.00 84.25 78 LEU A C 1
ATOM 635 O O . LEU A 1 78 ? -10.665 -2.212 3.259 1.00 84.25 78 LEU A O 1
ATOM 639 N N . LYS A 1 79 ? -8.648 -1.315 2.857 1.00 86.00 79 LYS A N 1
ATOM 640 C CA . LYS A 1 79 ? -7.943 -2.181 3.804 1.00 86.00 79 LYS A CA 1
ATOM 641 C C . LYS A 1 79 ? -8.344 -1.892 5.242 1.00 86.00 79 LYS A C 1
ATOM 643 O O . LYS A 1 79 ? -8.384 -2.827 6.030 1.00 86.00 79 LYS A O 1
ATOM 648 N N . PHE A 1 80 ? -8.678 -0.648 5.569 1.00 88.19 80 PHE A N 1
ATOM 649 C CA . PHE A 1 80 ? -9.168 -0.287 6.891 1.00 88.19 80 PHE A CA 1
ATOM 650 C C . PHE A 1 80 ? -10.509 -0.957 7.210 1.00 88.19 80 PHE A C 1
ATOM 652 O O . PHE A 1 80 ? -10.658 -1.500 8.297 1.00 88.19 80 PHE A O 1
ATOM 659 N N . VAL A 1 81 ? -11.447 -1.005 6.258 1.00 86.06 81 VAL A N 1
ATOM 660 C CA . VAL A 1 81 ? -12.716 -1.734 6.443 1.00 86.06 81 VAL A CA 1
ATOM 661 C C . VAL A 1 81 ? -12.457 -3.221 6.687 1.00 86.06 81 VAL A C 1
ATOM 663 O O . VAL A 1 81 ? -12.896 -3.756 7.698 1.00 86.06 81 VAL A O 1
ATOM 666 N N . HIS A 1 82 ? -11.658 -3.867 5.831 1.00 85.81 82 HIS A N 1
ATOM 667 C CA . HIS A 1 82 ? -11.324 -5.285 6.016 1.00 85.81 82 HIS A CA 1
ATOM 668 C C . HIS A 1 82 ? -10.585 -5.560 7.335 1.00 85.81 82 HIS A C 1
ATOM 670 O O . HIS A 1 82 ? -10.768 -6.617 7.926 1.00 85.81 82 HIS A O 1
ATOM 676 N N . LEU A 1 83 ? -9.748 -4.625 7.796 1.00 88.94 83 LEU A N 1
ATOM 677 C CA . LEU A 1 83 ? -9.055 -4.724 9.080 1.00 88.94 83 LEU A CA 1
ATOM 678 C C . LEU A 1 83 ? -10.041 -4.691 10.250 1.00 88.94 83 LEU A C 1
ATOM 680 O O . LEU A 1 83 ? -9.882 -5.455 11.197 1.00 88.94 83 LEU A O 1
ATOM 684 N N . LEU A 1 84 ? -11.031 -3.796 10.205 1.00 89.50 84 LEU A N 1
ATOM 685 C CA . LEU A 1 84 ? -12.060 -3.717 11.240 1.00 89.50 84 LEU A CA 1
ATOM 686 C C . LEU A 1 84 ? -12.878 -5.009 11.295 1.00 89.50 84 LEU A C 1
ATOM 688 O O . LEU A 1 84 ? -13.067 -5.545 12.388 1.00 89.50 84 LEU A O 1
ATOM 692 N N . ASP A 1 85 ? -13.277 -5.530 10.133 1.00 88.38 85 ASP A N 1
ATOM 693 C CA . ASP A 1 85 ? -14.013 -6.791 10.025 1.00 88.38 85 ASP A CA 1
ATOM 694 C C . ASP A 1 85 ? -13.203 -7.972 10.585 1.00 88.38 85 ASP A C 1
ATOM 696 O O . ASP A 1 85 ? -13.714 -8.733 11.407 1.00 88.38 85 ASP A O 1
ATOM 700 N N . ASP A 1 86 ? -11.925 -8.094 10.209 1.00 89.06 86 ASP A N 1
ATOM 701 C CA . ASP A 1 86 ? -11.019 -9.149 10.694 1.00 89.06 86 ASP A CA 1
ATOM 702 C C . ASP A 1 86 ? -10.774 -9.057 12.210 1.00 89.06 86 ASP A C 1
ATOM 704 O O . ASP A 1 86 ? -10.747 -10.063 12.918 1.00 89.06 86 ASP A O 1
ATOM 708 N N . ALA A 1 87 ? -10.680 -7.837 12.743 1.00 90.12 87 ALA A N 1
ATOM 709 C CA . ALA A 1 87 ? -10.527 -7.591 14.173 1.00 90.12 87 ALA A CA 1
ATOM 710 C C . ALA A 1 87 ? -11.852 -7.687 14.965 1.00 90.12 87 ALA A C 1
ATOM 712 O O . ALA A 1 87 ? -11.839 -7.569 16.193 1.00 90.12 87 ALA A O 1
ATOM 713 N N . GLY A 1 88 ? -12.995 -7.889 14.298 1.00 90.25 88 GLY A N 1
ATOM 714 C CA . GLY A 1 88 ? -14.317 -7.988 14.925 1.00 90.25 88 GLY A CA 1
ATOM 715 C C . GLY A 1 88 ? -14.874 -6.661 15.462 1.00 90.25 88 GLY A C 1
ATOM 716 O O . GLY A 1 88 ? -15.757 -6.660 16.332 1.00 90.25 88 GLY A O 1
ATOM 717 N N . TYR A 1 89 ? -14.368 -5.526 14.973 1.00 90.56 89 TYR A N 1
ATOM 718 C CA . TYR A 1 89 ? -14.849 -4.191 15.324 1.00 90.56 89 TYR A CA 1
ATOM 719 C C . TYR A 1 89 ? -15.851 -3.683 14.292 1.00 90.56 89 TYR A C 1
ATOM 721 O O . TYR A 1 89 ? -15.629 -3.779 13.093 1.00 90.56 89 TYR A O 1
ATOM 729 N N . SER A 1 90 ? -16.936 -3.070 14.766 1.00 88.19 90 SER A N 1
ATOM 730 C CA . SER A 1 90 ? -17.836 -2.306 13.901 1.00 88.19 90 SER A CA 1
ATOM 731 C C . SER A 1 90 ? -17.484 -0.820 13.953 1.00 88.19 90 SER A C 1
ATOM 733 O O . SER A 1 90 ? -16.904 -0.338 14.934 1.00 88.19 90 SER A O 1
ATOM 735 N N . VAL A 1 91 ? -17.858 -0.074 12.913 1.00 84.88 91 VAL A N 1
ATOM 736 C CA . VAL A 1 91 ? -17.626 1.378 12.843 1.00 84.88 91 VAL A CA 1
ATOM 737 C C . VAL A 1 91 ? -18.299 2.093 14.019 1.00 84.88 91 VAL A C 1
ATOM 739 O O . VAL A 1 91 ? -17.724 3.005 14.613 1.00 84.88 91 VAL A O 1
ATOM 742 N N . GLU A 1 92 ? -19.479 1.630 14.431 1.00 87.75 92 GLU A N 1
ATOM 743 C CA . GLU A 1 92 ? -20.232 2.183 15.559 1.00 87.75 92 GLU A CA 1
ATOM 744 C C . GLU A 1 92 ? -19.491 1.988 16.883 1.00 87.75 92 GLU A C 1
ATOM 746 O O . GLU A 1 92 ? -19.463 2.900 17.704 1.00 87.75 92 GLU A O 1
ATOM 751 N N . LYS A 1 93 ? -18.847 0.829 17.082 1.00 86.38 93 LYS A N 1
ATOM 752 C CA . LYS A 1 93 ? -18.051 0.545 18.289 1.00 86.38 93 LYS A CA 1
ATOM 753 C C . LYS A 1 93 ? -16.783 1.390 18.367 1.00 86.38 93 LYS A C 1
ATOM 755 O O . LYS A 1 93 ? -16.304 1.666 19.462 1.00 86.38 93 LYS A O 1
ATOM 760 N N . MET A 1 94 ? -16.233 1.771 17.218 1.00 85.81 94 MET A N 1
ATOM 761 C CA . MET A 1 94 ? -15.042 2.616 17.130 1.00 85.81 94 MET A CA 1
ATOM 762 C C . MET A 1 94 ? -15.370 4.102 17.299 1.00 85.81 94 MET A C 1
ATOM 764 O O . MET A 1 94 ? -14.512 4.878 17.731 1.00 85.81 94 MET A O 1
ATOM 768 N N . SER A 1 95 ? -16.602 4.507 16.991 1.00 89.88 95 SER A N 1
ATOM 769 C CA . SER A 1 95 ? -17.048 5.894 17.097 1.00 89.88 95 SER A CA 1
ATOM 770 C C . SER A 1 95 ? -16.925 6.426 18.531 1.00 89.88 95 SER A C 1
ATOM 772 O O . SER A 1 95 ? -17.354 5.793 19.492 1.00 89.88 95 SER A O 1
ATOM 774 N N . GLY A 1 96 ? -16.299 7.595 18.691 1.00 89.94 96 GLY A N 1
ATOM 775 C CA . GLY A 1 96 ? -16.095 8.237 19.997 1.00 89.94 96 GLY A CA 1
ATOM 776 C C . GLY A 1 96 ? -14.987 7.625 20.864 1.00 89.94 96 GLY A C 1
ATOM 777 O O . GLY A 1 96 ? -14.706 8.137 21.950 1.00 89.94 96 GLY A O 1
ATOM 778 N N . THR A 1 97 ? -14.320 6.566 20.400 1.00 92.00 97 THR A N 1
ATOM 779 C CA . THR A 1 97 ? -13.149 6.006 21.084 1.00 92.00 97 THR A CA 1
ATOM 780 C C . THR A 1 97 ? -11.909 6.878 20.874 1.00 92.00 97 THR A C 1
ATOM 782 O O . THR A 1 97 ? -11.798 7.631 19.907 1.00 92.00 97 THR A O 1
ATOM 785 N N . LYS A 1 98 ? -10.918 6.747 21.762 1.00 93.75 98 LYS A N 1
ATOM 786 C CA . LYS A 1 98 ? -9.603 7.394 21.610 1.00 93.75 98 LYS A CA 1
ATOM 787 C C . LYS A 1 98 ? -8.682 6.591 20.681 1.00 93.75 98 LYS A C 1
ATOM 789 O O . LYS A 1 98 ? -7.550 6.283 21.046 1.00 93.75 98 LYS A O 1
ATOM 794 N N . THR A 1 99 ? -9.177 6.218 19.503 1.00 91.00 99 THR A N 1
ATOM 795 C CA . THR A 1 99 ? -8.388 5.482 18.508 1.00 91.00 99 THR A CA 1
ATOM 796 C C . THR A 1 99 ? -7.516 6.451 17.714 1.00 91.00 99 THR A C 1
ATOM 798 O O . THR A 1 99 ? -8.006 7.449 17.194 1.00 91.00 99 THR A O 1
ATOM 801 N N . SER A 1 100 ? -6.221 6.147 17.600 1.00 92.12 100 SER A N 1
ATOM 802 C CA . SER A 1 100 ? -5.283 6.894 16.751 1.00 92.12 100 SER A CA 1
ATOM 803 C C . SER A 1 100 ? -4.920 6.085 15.507 1.00 92.12 100 SER A C 1
ATOM 805 O O . SER A 1 100 ? -4.841 4.859 15.573 1.00 92.12 100 SER A O 1
ATOM 807 N N . VAL A 1 101 ? -4.698 6.767 14.381 1.00 89.38 101 VAL A N 1
ATOM 808 C CA . VAL A 1 101 ? -4.340 6.151 13.096 1.00 89.38 101 VAL A CA 1
ATOM 809 C C . VAL A 1 101 ? -2.984 6.696 12.659 1.00 89.38 101 VAL A C 1
ATOM 811 O O . VAL A 1 101 ? -2.801 7.908 12.580 1.00 89.38 101 VAL A O 1
ATOM 814 N N . HIS A 1 102 ? -2.040 5.800 12.371 1.00 92.38 102 HIS A N 1
ATOM 815 C CA . HIS A 1 102 ? -0.677 6.137 11.952 1.00 92.38 102 HIS A CA 1
ATOM 816 C C . HIS A 1 102 ? -0.416 5.507 10.586 1.00 92.38 102 HIS A C 1
ATOM 818 O O . HIS A 1 102 ? -0.516 4.290 10.444 1.00 92.38 102 HIS A O 1
ATOM 824 N N . ILE A 1 103 ? -0.115 6.326 9.575 1.00 90.06 103 ILE A N 1
ATOM 825 C CA . ILE A 1 103 ? 0.039 5.889 8.179 1.00 90.06 103 ILE A CA 1
ATOM 826 C C . ILE A 1 103 ? 1.375 6.398 7.642 1.00 90.06 103 ILE A C 1
ATOM 828 O O . ILE A 1 103 ? 1.661 7.592 7.712 1.00 90.06 103 ILE A O 1
ATOM 832 N N . GLY A 1 104 ? 2.174 5.500 7.067 1.00 88.56 104 GLY A N 1
ATOM 833 C CA . GLY A 1 104 ? 3.349 5.868 6.281 1.00 88.56 104 GLY A CA 1
ATOM 834 C C . GLY A 1 104 ? 2.979 6.014 4.808 1.00 88.56 104 GLY A C 1
ATOM 835 O O . GLY A 1 104 ? 2.654 5.020 4.164 1.00 88.56 104 GLY A O 1
ATOM 836 N N . GLN A 1 105 ? 3.045 7.232 4.270 1.00 82.25 105 GLN A N 1
ATOM 837 C CA . GLN A 1 105 ? 2.859 7.505 2.843 1.00 82.25 105 GLN A CA 1
ATOM 838 C C . GLN A 1 105 ? 4.072 8.268 2.307 1.00 82.25 105 GLN A C 1
ATOM 840 O O . GLN A 1 105 ? 4.456 9.294 2.861 1.00 82.25 105 GLN A O 1
ATOM 845 N N . PHE A 1 106 ? 4.679 7.755 1.235 1.00 78.00 106 PHE A N 1
ATOM 846 C CA . PHE A 1 106 ? 5.982 8.227 0.744 1.00 78.00 106 PHE A CA 1
ATOM 847 C C . PHE A 1 106 ? 5.944 8.820 -0.672 1.00 78.00 106 PHE A C 1
ATOM 849 O O . PHE A 1 106 ? 6.946 9.362 -1.128 1.00 78.00 106 PHE A O 1
ATOM 856 N N . SER A 1 107 ? 4.808 8.746 -1.367 1.00 75.44 107 SER A N 1
ATOM 857 C CA . SER A 1 107 ? 4.663 9.197 -2.754 1.00 75.44 107 SER A CA 1
ATOM 858 C C . SER A 1 107 ? 3.673 10.353 -2.878 1.00 75.44 107 SER A C 1
ATOM 860 O O . SER A 1 107 ? 2.586 10.311 -2.299 1.00 75.44 107 SER A O 1
ATOM 862 N N . THR A 1 108 ? 4.021 11.352 -3.690 1.00 78.38 108 THR A N 1
ATOM 863 C CA . THR A 1 108 ? 3.135 12.462 -4.099 1.00 78.38 108 THR A CA 1
ATOM 864 C C . THR A 1 108 ? 2.850 12.448 -5.604 1.00 78.38 108 THR A C 1
ATOM 866 O O . THR A 1 108 ? 2.286 13.400 -6.149 1.00 78.38 108 THR A O 1
ATOM 869 N N . ASP A 1 109 ? 3.201 11.350 -6.277 1.00 80.88 109 ASP A N 1
ATOM 870 C CA . ASP A 1 109 ? 3.149 11.210 -7.733 1.00 80.88 109 ASP A CA 1
ATOM 871 C C . ASP A 1 109 ? 1.751 11.449 -8.296 1.00 80.88 109 ASP A C 1
ATOM 873 O O . ASP A 1 109 ? 1.618 12.083 -9.338 1.00 80.88 109 ASP A O 1
ATOM 877 N N . HIS A 1 110 ? 0.701 11.024 -7.585 1.00 78.88 110 HIS A N 1
ATOM 878 C CA . HIS A 1 110 ? -0.677 11.267 -8.004 1.00 78.88 110 HIS A CA 1
ATOM 879 C C . HIS A 1 110 ? -1.012 12.766 -8.039 1.00 78.88 110 HIS A C 1
ATOM 881 O O . HIS A 1 110 ? -1.550 13.264 -9.025 1.00 78.88 110 HIS A O 1
ATOM 887 N N . ALA A 1 111 ? -0.632 13.521 -7.003 1.00 80.19 111 ALA A N 1
ATOM 888 C CA . ALA A 1 111 ? -0.840 14.969 -6.967 1.00 80.19 111 ALA A CA 1
ATOM 889 C C . ALA A 1 111 ? -0.051 15.682 -8.081 1.00 80.19 111 ALA A C 1
ATOM 891 O O . ALA A 1 111 ? -0.563 16.587 -8.749 1.00 80.19 111 ALA A O 1
ATOM 892 N N . ILE A 1 112 ? 1.183 15.238 -8.332 1.00 82.25 112 ILE A N 1
ATOM 893 C CA . ILE A 1 112 ? 2.019 15.758 -9.418 1.00 82.25 112 ILE A CA 1
ATOM 894 C C . ILE A 1 112 ? 1.396 15.429 -10.781 1.00 82.25 112 ILE A C 1
ATOM 896 O O . ILE A 1 112 ? 1.288 16.320 -11.623 1.00 82.25 112 ILE A O 1
ATOM 900 N N . ALA A 1 113 ? 0.939 14.196 -10.999 1.00 79.56 113 ALA A N 1
ATOM 901 C CA . ALA A 1 113 ? 0.293 13.773 -12.236 1.00 79.56 113 ALA A CA 1
ATOM 902 C C . ALA A 1 113 ? -0.965 14.606 -12.515 1.00 79.56 113 ALA A C 1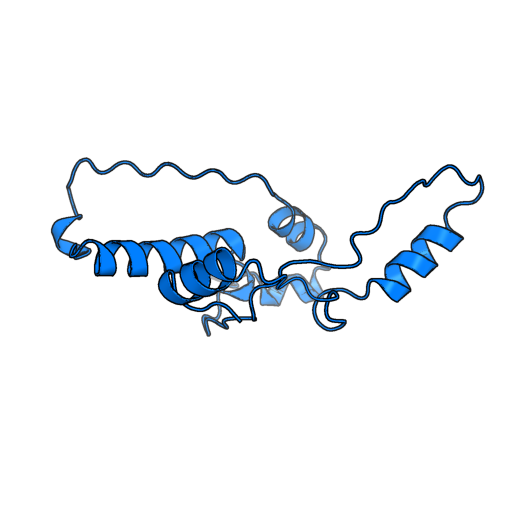
ATOM 904 O O . ALA A 1 113 ? -1.081 15.190 -13.592 1.00 79.56 113 ALA A O 1
ATOM 905 N N . THR A 1 114 ? -1.847 14.764 -11.526 1.00 76.44 114 THR A N 1
ATOM 906 C CA . THR A 1 114 ? -3.086 15.546 -11.655 1.00 76.44 114 THR A CA 1
ATOM 907 C C . THR A 1 114 ? -2.818 17.031 -11.906 1.00 76.44 114 THR A C 1
ATOM 909 O O . THR A 1 114 ? -3.482 17.643 -12.744 1.00 76.44 114 THR A O 1
ATOM 912 N N . SER A 1 115 ? -1.811 17.628 -11.254 1.00 78.88 115 SER A N 1
ATOM 913 C CA . SER A 1 115 ? -1.448 19.035 -11.506 1.00 78.88 115 SER A CA 1
ATOM 914 C C . SER A 1 115 ? -0.914 19.265 -12.927 1.00 78.88 115 SER A C 1
ATOM 916 O O . SER A 1 115 ? -1.190 20.302 -13.537 1.00 78.88 115 SER A O 1
ATOM 918 N N . ARG A 1 116 ? -0.199 18.278 -13.483 1.00 77.00 116 ARG A N 1
ATOM 919 C CA . ARG A 1 116 ? 0.396 18.319 -14.827 1.00 77.00 116 ARG A CA 1
ATOM 920 C C . ARG A 1 116 ? -0.562 17.897 -15.945 1.00 77.00 116 ARG A C 1
ATOM 922 O O . ARG A 1 116 ? -0.249 18.129 -17.112 1.00 77.00 116 ARG A O 1
ATOM 929 N N . MET A 1 117 ? -1.720 17.315 -15.626 1.00 71.56 117 MET A N 1
ATOM 930 C CA . MET A 1 117 ? -2.742 16.983 -16.624 1.00 71.56 117 MET A CA 1
ATOM 931 C C . MET A 1 117 ? -3.270 18.244 -17.317 1.00 71.56 117 MET A C 1
ATOM 933 O O . MET A 1 117 ? -3.520 19.268 -16.682 1.00 71.56 117 MET A O 1
ATOM 937 N N . ARG A 1 118 ? -3.477 18.170 -18.637 1.00 64.19 118 ARG A N 1
ATOM 938 C CA . ARG A 1 118 ? -4.084 19.257 -19.422 1.00 64.19 118 ARG A CA 1
ATOM 939 C C . ARG A 1 118 ? -5.502 19.566 -18.926 1.00 64.19 118 ARG A C 1
ATOM 941 O O . ARG A 1 118 ? -6.213 18.673 -18.475 1.00 64.19 118 ARG A O 1
ATOM 948 N N . SER A 1 119 ? -5.932 20.824 -19.053 1.00 59.38 119 SER A N 1
ATOM 949 C CA . SER A 1 119 ? -7.235 21.333 -18.575 1.00 59.38 119 SER A CA 1
ATOM 950 C C . SER A 1 119 ? -8.426 20.482 -19.019 1.00 59.38 119 SER A C 1
ATOM 952 O O . SER A 1 119 ? -9.304 20.178 -18.224 1.00 59.38 119 SER A O 1
ATOM 954 N N . GLU A 1 120 ? -8.390 20.052 -20.276 1.00 58.44 120 GLU A N 1
ATOM 955 C CA . GLU A 1 120 ? -9.338 19.155 -20.950 1.00 58.44 120 GLU A CA 1
ATOM 956 C C . GLU A 1 120 ? -9.474 17.769 -20.293 1.00 58.44 120 GLU A C 1
ATOM 958 O O . GLU A 1 120 ? -10.543 17.172 -20.354 1.00 58.44 120 GLU A O 1
ATOM 963 N N . HIS A 1 121 ? -8.428 17.272 -19.626 1.00 56.75 121 HIS A N 1
ATOM 964 C CA . HIS A 1 121 ? -8.429 15.980 -18.932 1.00 56.75 121 HIS A CA 1
ATOM 965 C C . HIS A 1 121 ? -8.667 16.124 -17.419 1.00 56.75 121 HIS A C 1
ATOM 967 O O . HIS A 1 121 ? -9.047 15.155 -16.767 1.00 56.75 121 HIS A O 1
ATOM 973 N N . ARG A 1 122 ? -8.504 17.332 -16.854 1.00 52.31 122 ARG A N 1
ATOM 974 C CA . ARG A 1 122 ? -8.750 17.620 -15.427 1.00 52.31 122 ARG A CA 1
ATOM 975 C C . ARG A 1 122 ? -10.228 17.570 -15.036 1.00 52.31 122 ARG A C 1
ATOM 977 O O . ARG A 1 122 ? -10.514 17.282 -13.876 1.00 52.31 122 ARG A O 1
ATOM 984 N N . SER A 1 123 ? -11.151 17.819 -15.969 1.00 51.59 123 SER A N 1
ATOM 985 C CA . SER A 1 123 ? -12.603 17.827 -15.708 1.00 51.59 123 SER A CA 1
ATOM 986 C C . SER A 1 123 ? -13.167 16.454 -15.325 1.00 51.59 123 SER A C 1
ATOM 988 O O . SER A 1 123 ? -14.166 16.389 -14.621 1.00 51.59 123 SER A O 1
ATOM 990 N N . ARG A 1 124 ? -12.501 15.354 -15.705 1.00 50.09 124 ARG A N 1
ATOM 991 C CA . ARG A 1 124 ? -12.846 13.990 -15.254 1.00 50.09 124 ARG A CA 1
ATOM 992 C C . ARG A 1 124 ? -12.513 13.728 -13.782 1.00 50.09 124 ARG A C 1
ATOM 994 O O . ARG A 1 124 ? -12.950 12.728 -13.229 1.00 50.09 124 ARG A O 1
ATOM 1001 N N . PHE A 1 125 ? -11.725 14.609 -13.169 1.00 45.78 125 PHE A N 1
ATOM 1002 C CA . PHE A 1 125 ? -11.142 14.436 -11.840 1.00 45.78 125 PHE A CA 1
ATOM 1003 C C . PHE A 1 125 ? -11.513 15.568 -10.875 1.00 45.78 125 PHE A C 1
ATOM 1005 O O . PHE A 1 125 ? -11.003 15.626 -9.765 1.00 45.78 125 PHE A O 1
ATOM 1012 N N . HIS A 1 126 ? -12.377 16.494 -11.274 1.00 46.91 126 HIS A N 1
ATOM 1013 C CA . HIS A 1 126 ? -12.881 17.533 -10.384 1.00 46.91 126 HIS A CA 1
ATOM 1014 C C . HIS A 1 126 ? -14.397 17.550 -10.524 1.00 46.91 126 HIS A C 1
ATOM 1016 O O . HIS A 1 126 ? -14.906 17.795 -11.616 1.00 46.91 126 HIS A O 1
ATOM 1022 N N . GLY A 1 127 ? -15.112 17.290 -9.426 1.00 41.22 127 GLY A N 1
ATOM 1023 C CA . GLY A 1 127 ? -16.531 17.609 -9.350 1.00 41.22 127 GLY A CA 1
ATOM 1024 C C . GLY A 1 127 ? -16.684 19.107 -9.585 1.00 41.22 127 GLY A C 1
ATOM 1025 O O . GLY A 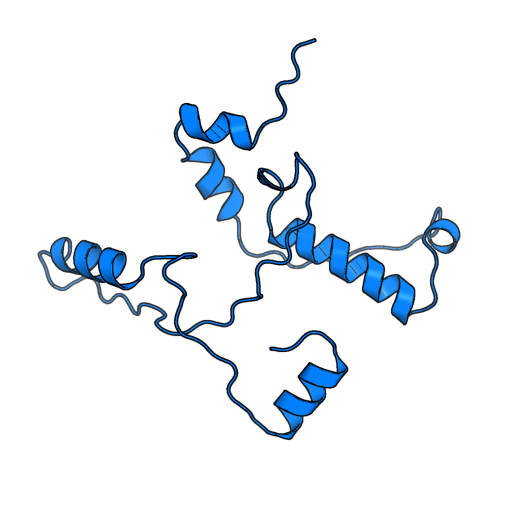1 127 ? -16.148 19.919 -8.830 1.00 41.22 127 GLY A O 1
ATOM 1026 N N . SER A 1 128 ? -17.346 19.484 -10.673 1.00 36.88 128 SER A N 1
ATOM 1027 C CA . SER A 1 128 ? -17.732 20.865 -10.925 1.00 36.88 128 SER A CA 1
ATOM 1028 C C . SER A 1 128 ? -18.751 21.277 -9.864 1.00 36.88 128 SER A C 1
ATOM 1030 O O . SER A 1 128 ? -19.948 21.070 -10.042 1.00 36.88 128 SER A O 1
ATOM 1032 N N . ASN A 1 129 ? -18.280 21.838 -8.751 1.00 37.44 129 ASN A N 1
ATOM 1033 C CA . ASN A 1 129 ? -19.133 22.580 -7.831 1.00 37.44 129 ASN A CA 1
ATOM 1034 C C . ASN A 1 129 ? -19.427 23.944 -8.463 1.00 37.44 129 ASN A C 1
ATOM 1036 O O . ASN A 1 129 ? -18.782 24.948 -8.165 1.00 37.44 129 ASN A O 1
ATOM 1040 N N . THR A 1 130 ? -20.386 23.956 -9.382 1.00 33.28 130 THR A N 1
ATOM 1041 C CA . THR A 1 130 ? -21.167 25.152 -9.685 1.00 33.28 130 THR A CA 1
ATOM 1042 C C . THR A 1 130 ? -22.305 25.196 -8.669 1.00 33.28 130 THR A C 1
ATOM 1044 O O . THR A 1 130 ? -23.264 24.431 -8.780 1.00 33.28 130 THR A O 1
ATOM 1047 N N . LEU A 1 131 ? -22.157 26.058 -7.663 1.00 34.22 131 LEU A N 1
ATOM 1048 C CA . LEU A 1 131 ? -23.280 26.688 -6.969 1.00 34.22 131 LEU A CA 1
ATOM 1049 C C . LEU A 1 131 ? -23.488 28.074 -7.579 1.00 34.22 131 LEU A C 1
ATOM 1051 O O . LEU A 1 131 ? -22.459 28.727 -7.874 1.00 34.22 131 LEU A O 1
#

Foldseek 3Di:
DADDPVSVVVCVVVVDDPKDFDDVVRPDQPVVVVVVVVVCPPVPPPDPDDRIDDDDDPPDDPDLQVVADDPVVVVVVVVVVVVCVVVVHDPVNPPPDPDDDDDDDDDPVSVVVLVPDDPVVNPSNDDPPDD